Protein AF-U6RQY8-F1 (afdb_monomer_lite)

Sequence (117 aa):
MSILRYRFCLSGRQQESDTDSPCPCLMKTDMEESENIYDFLKDYFWEIESEKDWRKLSLSNLKCSRCLLCAALKLVKKEKDKYGKESVARLATAKSIVSKRYFKYKLLKWFVWMKKS

Secondary structure (DSSP, 8-state):
--TTS------S-----SS------HHHHHHHHSS-HHHHHHHH-TTTT-HHHHTT--HHHHHHHHHHHHHHHHHHHH-TTTS-HHHHHHHHHHHHHHHHHHHHHHHHHHHHHHTT-

Structure (mmCIF, N/CA/C/O backbone):
data_AF-U6RQY8-F1
#
_entry.id   AF-U6RQY8-F1
#
loop_
_atom_site.group_PDB
_atom_site.id
_atom_site.type_symbol
_atom_site.label_atom_id
_atom_site.label_alt_id
_atom_site.label_comp_id
_atom_site.label_asym_id
_atom_site.label_entity_id
_atom_site.label_seq_id
_atom_site.pdbx_PDB_ins_code
_atom_site.Cartn_x
_atom_site.Cartn_y
_atom_site.Cartn_z
_atom_site.occupancy
_atom_site.B_iso_or_equiv
_atom_site.auth_seq_id
_atom_site.auth_comp_id
_atom_site.auth_asym_id
_atom_site.auth_atom_id
_atom_site.pdbx_PDB_model_num
ATOM 1 N N . MET A 1 1 ? -0.052 -21.051 -12.907 1.00 34.19 1 MET A N 1
ATOM 2 C CA . MET A 1 1 ? 0.449 -19.899 -13.691 1.00 34.19 1 MET A CA 1
ATOM 3 C C . MET A 1 1 ? -0.488 -18.730 -13.434 1.00 34.19 1 MET A C 1
ATOM 5 O O . MET A 1 1 ? -1.631 -18.816 -13.848 1.00 34.19 1 MET A O 1
ATOM 9 N N . SER A 1 2 ? -0.053 -17.685 -12.724 1.00 31.69 2 SER A N 1
ATOM 10 C CA . SER A 1 2 ? -0.932 -16.556 -12.365 1.00 31.69 2 SER A CA 1
ATOM 11 C C . SER A 1 2 ? -0.267 -15.231 -12.729 1.00 31.69 2 SER A C 1
ATOM 13 O O . SER A 1 2 ? 0.317 -14.546 -11.893 1.00 31.69 2 SER A O 1
ATOM 15 N N . ILE A 1 3 ? -0.338 -14.891 -14.016 1.00 35.03 3 ILE A N 1
ATOM 16 C CA . ILE A 1 3 ? 0.150 -13.634 -14.607 1.00 35.03 3 ILE A CA 1
ATOM 17 C C . ILE A 1 3 ? -0.962 -12.570 -14.505 1.00 35.03 3 ILE A C 1
ATOM 19 O O . ILE A 1 3 ? -1.357 -11.963 -15.490 1.00 35.03 3 ILE A O 1
ATOM 23 N N . LEU A 1 4 ? -1.525 -12.371 -13.309 1.00 38.53 4 LEU A N 1
ATOM 24 C CA . LEU A 1 4 ? -2.539 -11.328 -13.066 1.00 38.53 4 LEU A CA 1
ATOM 25 C C . LEU A 1 4 ? -2.102 -10.276 -12.040 1.00 38.53 4 LEU A C 1
ATOM 27 O O . LEU A 1 4 ? -2.798 -9.288 -11.845 1.00 38.53 4 LEU A O 1
ATOM 31 N N . ARG A 1 5 ? -0.949 -10.445 -11.383 1.00 48.88 5 ARG A N 1
ATOM 32 C CA . ARG A 1 5 ? -0.718 -9.758 -10.103 1.00 48.88 5 ARG A CA 1
ATOM 33 C C . ARG A 1 5 ? -0.423 -8.262 -10.158 1.00 48.88 5 ARG A C 1
ATOM 35 O O . ARG A 1 5 ? -0.521 -7.629 -9.120 1.00 48.88 5 ARG A O 1
ATOM 42 N N . TYR A 1 6 ? -0.091 -7.661 -11.301 1.00 48.31 6 TYR A N 1
ATOM 43 C CA . TYR A 1 6 ? 0.430 -6.286 -11.282 1.00 48.31 6 TYR A CA 1
ATOM 44 C C . TYR A 1 6 ? -0.095 -5.396 -12.409 1.00 48.31 6 TYR A C 1
ATOM 46 O O . TYR A 1 6 ? 0.676 -4.894 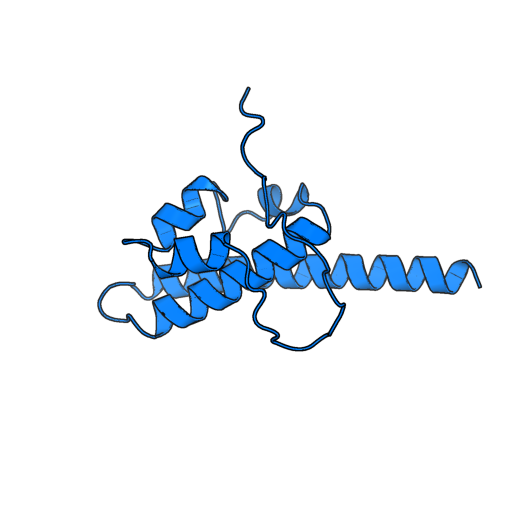-13.226 1.00 48.31 6 TYR A O 1
ATOM 54 N N . ARG A 1 7 ? -1.407 -5.134 -12.424 1.00 46.62 7 ARG A N 1
ATOM 55 C CA . ARG A 1 7 ? -1.976 -4.006 -13.180 1.00 46.62 7 ARG A CA 1
ATOM 56 C C . ARG A 1 7 ? -1.994 -2.757 -12.289 1.00 46.62 7 ARG A C 1
ATOM 58 O O . ARG A 1 7 ? -3.040 -2.301 -11.849 1.00 46.62 7 ARG A O 1
ATOM 65 N N . PHE A 1 8 ? -0.812 -2.229 -11.969 1.00 53.78 8 PHE A N 1
ATOM 66 C CA . PHE A 1 8 ? -0.699 -1.001 -11.179 1.00 53.78 8 PHE A CA 1
ATOM 67 C C . PHE A 1 8 ? -1.027 0.226 -12.027 1.00 53.78 8 PHE A C 1
ATOM 69 O O . PHE A 1 8 ? -0.401 0.441 -13.060 1.00 53.78 8 PHE A O 1
ATOM 76 N N . CYS A 1 9 ? -1.966 1.041 -11.536 1.00 49.53 9 CYS A N 1
ATOM 77 C CA . CYS A 1 9 ? -2.164 2.455 -11.880 1.00 49.53 9 CYS A CA 1
ATOM 78 C C . CYS A 1 9 ? -1.958 2.796 -13.371 1.00 49.53 9 CYS A C 1
ATOM 80 O O . CYS A 1 9 ? -1.037 3.533 -13.724 1.00 49.53 9 CYS A O 1
ATOM 82 N N . LEU A 1 10 ? -2.822 2.281 -14.247 1.00 43.50 10 LEU A N 1
ATOM 83 C CA . LEU A 1 10 ? -2.908 2.740 -15.635 1.00 43.50 10 LEU A CA 1
ATOM 84 C C . LEU A 1 10 ? -3.955 3.856 -15.730 1.00 43.50 10 LEU A C 1
ATOM 86 O O . LEU A 1 10 ? -5.127 3.585 -15.959 1.00 43.50 10 LEU A O 1
ATOM 90 N N . SER A 1 11 ? -3.540 5.109 -15.544 1.00 39.59 11 SER A N 1
ATOM 91 C CA . SER A 1 11 ? -4.227 6.261 -16.141 1.00 39.59 11 SER A CA 1
ATOM 92 C C . SER A 1 11 ? -3.271 7.452 -16.256 1.00 39.59 11 SER A C 1
ATOM 94 O O . SER A 1 11 ? -2.310 7.572 -15.497 1.00 39.59 11 SER A O 1
ATOM 96 N N . GLY A 1 12 ? -3.484 8.250 -17.299 1.00 39.22 12 GLY A N 1
ATOM 97 C CA . GLY A 1 12 ? -2.493 9.053 -18.012 1.00 39.22 12 GLY A CA 1
ATOM 98 C C . GLY A 1 12 ? -1.826 10.192 -17.233 1.00 39.22 12 GLY A C 1
ATOM 99 O O . GLY A 1 12 ? -2.413 10.806 -16.352 1.00 39.22 12 GLY A O 1
ATOM 100 N N . ARG A 1 13 ? -0.598 10.514 -17.668 1.00 37.28 13 ARG A N 1
ATOM 101 C CA . ARG A 1 13 ? 0.254 11.648 -17.250 1.00 37.28 13 ARG A CA 1
ATOM 102 C C . ARG A 1 13 ? 0.704 11.635 -15.783 1.00 37.28 13 ARG A C 1
ATOM 104 O O . ARG A 1 13 ? 0.221 12.375 -14.937 1.00 37.28 13 ARG A O 1
ATOM 111 N N . GLN A 1 14 ? 1.755 10.860 -15.514 1.00 41.59 14 GLN A N 1
ATOM 112 C CA . GLN A 1 14 ? 2.587 11.046 -14.324 1.00 41.59 14 GLN A CA 1
ATOM 113 C C . GLN A 1 14 ? 3.516 12.248 -14.523 1.00 41.59 14 GLN A C 1
ATOM 115 O O . GLN A 1 14 ? 4.529 12.145 -15.209 1.00 41.59 14 GLN A O 1
ATOM 120 N N . GLN A 1 15 ? 3.189 13.376 -13.895 1.00 36.84 15 GLN A N 1
ATOM 121 C CA . GLN A 1 15 ? 4.150 14.453 -13.684 1.00 36.84 15 GLN A CA 1
ATOM 122 C C . GLN A 1 15 ? 5.105 14.029 -12.555 1.00 36.84 15 GLN A C 1
ATOM 124 O O . GLN A 1 15 ? 4.688 13.558 -11.490 1.00 36.84 15 GLN A O 1
ATOM 129 N N . GLU A 1 16 ? 6.406 14.088 -12.824 1.00 39.00 16 GLU A N 1
ATOM 130 C CA . GLU A 1 16 ? 7.452 13.835 -11.839 1.00 39.00 16 GLU A CA 1
ATOM 131 C C . GLU A 1 16 ? 7.545 15.039 -10.896 1.00 39.00 16 GLU A C 1
ATOM 133 O O . GLU A 1 16 ? 8.127 16.059 -11.242 1.00 39.00 16 GLU A O 1
ATOM 138 N N . SER A 1 17 ? 6.972 14.940 -9.696 1.00 31.17 17 SER A N 1
ATOM 139 C CA . SER A 1 17 ? 7.315 15.840 -8.594 1.00 31.17 17 SER A CA 1
ATOM 140 C C . SER A 1 17 ? 7.664 15.028 -7.346 1.00 31.17 17 SER A C 1
ATOM 142 O O . SER A 1 17 ? 7.004 14.041 -7.018 1.00 31.17 17 SER A O 1
ATOM 144 N N . ASP A 1 18 ? 8.740 15.435 -6.669 1.00 37.59 18 ASP A N 1
ATOM 145 C CA . ASP A 1 18 ? 9.306 14.832 -5.449 1.00 37.59 18 ASP A CA 1
ATOM 146 C C . ASP A 1 18 ? 8.511 15.176 -4.168 1.00 37.59 18 ASP A C 1
ATOM 148 O O . ASP A 1 18 ? 9.013 15.075 -3.051 1.00 37.59 18 ASP A O 1
ATOM 152 N N . THR A 1 19 ? 7.247 15.562 -4.310 1.00 39.06 19 THR A N 1
ATOM 153 C CA . THR A 1 19 ? 6.354 15.933 -3.210 1.00 39.06 19 THR A CA 1
ATOM 154 C C . THR A 1 19 ? 5.306 14.852 -2.971 1.00 39.06 19 THR A C 1
ATOM 156 O O . THR A 1 19 ? 5.024 14.045 -3.856 1.00 39.06 19 THR A O 1
ATOM 159 N N . ASP A 1 20 ? 4.736 14.830 -1.762 1.00 46.75 20 ASP A N 1
ATOM 160 C CA . ASP A 1 20 ? 3.544 14.072 -1.346 1.00 46.75 20 ASP A CA 1
ATOM 161 C C . ASP A 1 20 ? 2.298 14.437 -2.190 1.00 46.75 20 ASP A C 1
ATOM 163 O O . ASP A 1 20 ? 1.250 14.809 -1.664 1.00 46.75 20 ASP A O 1
ATOM 167 N N . SER A 1 21 ? 2.397 14.379 -3.519 1.00 43.69 21 SER A N 1
ATOM 168 C CA . SER A 1 21 ? 1.274 14.617 -4.409 1.00 43.69 21 SER A CA 1
ATOM 169 C C . SER A 1 21 ? 0.325 13.416 -4.322 1.00 43.69 21 SER A C 1
ATOM 171 O O . SER A 1 21 ? 0.772 12.257 -4.299 1.00 43.69 21 SER A O 1
ATOM 173 N N . PRO A 1 22 ? -0.990 13.661 -4.209 1.00 45.62 22 PRO A N 1
ATOM 174 C CA . PRO A 1 22 ? -1.972 12.597 -4.220 1.00 45.62 22 PRO A CA 1
ATOM 175 C C . PRO A 1 22 ? -1.909 11.968 -5.604 1.00 45.62 22 PRO A C 1
ATOM 177 O O . PRO A 1 22 ? -2.290 12.599 -6.577 1.00 45.62 22 PRO A O 1
ATOM 180 N N . CYS A 1 23 ? -1.400 10.743 -5.713 1.00 53.38 23 CYS A N 1
ATOM 181 C CA . CYS A 1 23 ? -1.570 9.971 -6.935 1.00 53.38 23 CYS A CA 1
ATOM 182 C C . CYS A 1 23 ? -3.051 9.566 -6.948 1.00 53.38 23 CYS A C 1
ATOM 184 O O . CYS A 1 23 ? -3.431 8.747 -6.103 1.00 53.38 23 CYS A O 1
ATOM 186 N N . PRO A 1 24 ? -3.912 10.159 -7.800 1.00 54.09 24 PRO A N 1
ATOM 187 C CA . PRO A 1 24 ? -5.310 9.776 -7.869 1.00 54.09 24 PRO A CA 1
ATOM 188 C C . PRO A 1 24 ? -5.365 8.517 -8.731 1.00 54.09 24 PRO A C 1
ATOM 190 O O . PRO A 1 24 ? -5.727 8.548 -9.903 1.00 54.09 24 PRO A O 1
ATOM 193 N N . CYS A 1 25 ? -4.857 7.41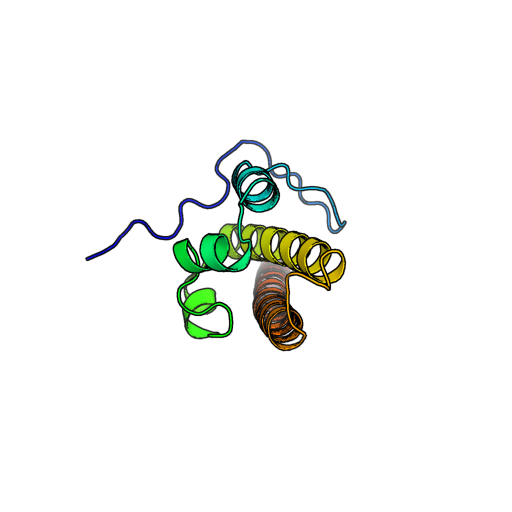3 -8.193 1.00 68.75 25 CYS A N 1
ATOM 194 C CA . CYS A 1 25 ? -5.024 6.125 -8.827 1.00 68.75 25 CYS A CA 1
ATOM 195 C C . CYS A 1 25 ? -6.290 5.480 -8.278 1.00 68.75 25 CYS A C 1
ATOM 197 O O . CYS A 1 25 ? -6.492 5.472 -7.068 1.00 68.75 25 CYS A O 1
ATOM 199 N N . LEU A 1 26 ? -7.111 4.922 -9.173 1.00 74.38 26 LEU A N 1
ATOM 200 C CA . LEU A 1 26 ? -8.334 4.191 -8.817 1.00 74.38 26 LEU A CA 1
ATOM 201 C C . LEU A 1 26 ? -8.063 3.177 -7.700 1.00 74.38 26 LEU A C 1
ATOM 203 O O . LEU A 1 26 ? -8.742 3.179 -6.693 1.00 74.38 26 LEU A O 1
ATOM 207 N N . MET A 1 27 ? -6.935 2.472 -7.785 1.00 81.12 27 MET A N 1
ATOM 208 C CA . MET A 1 27 ? -6.480 1.523 -6.768 1.00 81.12 27 MET A CA 1
ATOM 209 C C . MET A 1 27 ? -6.321 2.112 -5.353 1.00 81.12 27 MET A C 1
ATOM 211 O O . MET A 1 27 ? -6.467 1.393 -4.371 1.00 81.12 27 MET A O 1
ATOM 215 N N . LYS A 1 28 ? -5.979 3.399 -5.218 1.00 83.06 28 LYS A N 1
ATOM 216 C CA . LYS A 1 28 ? -5.928 4.070 -3.914 1.00 83.06 28 LYS A CA 1
ATOM 217 C C . LYS A 1 28 ? -7.339 4.346 -3.396 1.00 83.06 28 LYS A C 1
ATOM 219 O O . LYS A 1 28 ? -7.569 4.137 -2.212 1.00 83.06 28 LYS A O 1
ATOM 224 N N . THR A 1 29 ? -8.241 4.795 -4.265 1.00 82.50 29 THR A N 1
ATOM 225 C CA . THR A 1 29 ? -9.655 5.002 -3.930 1.00 82.50 29 THR A CA 1
ATOM 226 C C . THR A 1 29 ? -10.316 3.680 -3.545 1.00 82.50 29 THR A C 1
ATOM 228 O O . THR A 1 29 ? -10.871 3.592 -2.460 1.00 82.50 29 THR A O 1
ATOM 231 N N . ASP A 1 30 ? -10.126 2.624 -4.340 1.00 85.62 30 ASP A N 1
ATOM 232 C CA . ASP A 1 30 ? -10.642 1.279 -4.060 1.00 85.62 30 ASP A CA 1
ATOM 233 C C . ASP A 1 30 ? -10.147 0.756 -2.698 1.00 85.62 30 ASP A C 1
ATOM 235 O O . ASP A 1 30 ? -10.895 0.142 -1.944 1.00 85.62 30 ASP A O 1
ATOM 239 N N . MET A 1 31 ? -8.885 1.030 -2.346 1.00 89.62 31 MET A N 1
ATOM 240 C CA . MET A 1 31 ? -8.333 0.693 -1.031 1.00 89.62 31 MET A CA 1
ATOM 241 C C . MET A 1 31 ? -8.955 1.530 0.097 1.00 89.62 31 MET A C 1
ATOM 243 O O . MET A 1 31 ? -9.206 1.004 1.177 1.00 89.62 31 MET A O 1
ATOM 247 N N . GLU A 1 32 ? -9.153 2.832 -0.121 1.00 86.44 32 GLU A N 1
ATOM 248 C CA . GLU A 1 32 ? -9.779 3.750 0.843 1.00 86.44 32 GLU A CA 1
ATOM 249 C C . GLU A 1 32 ? -11.246 3.386 1.112 1.00 86.44 32 GLU A C 1
ATOM 251 O O . GLU A 1 32 ? -11.705 3.531 2.242 1.00 86.44 32 GLU A O 1
ATOM 256 N N . GLU A 1 33 ? -11.947 2.873 0.103 1.00 88.38 33 GLU A N 1
ATOM 257 C CA . GLU A 1 33 ? -13.332 2.393 0.185 1.00 88.38 33 GLU A CA 1
ATOM 258 C C . GLU A 1 33 ? -13.434 0.923 0.627 1.00 88.38 33 GLU A C 1
ATOM 260 O O . GLU A 1 33 ? -14.524 0.443 0.944 1.00 88.38 33 GLU A O 1
ATOM 265 N N . SER A 1 34 ? -12.312 0.196 0.675 1.00 88.44 34 SER A N 1
ATOM 266 C CA . SER A 1 34 ? -12.298 -1.211 1.073 1.00 88.44 34 SER A CA 1
ATOM 267 C C . SER A 1 34 ? -12.666 -1.397 2.546 1.00 88.44 34 SER A C 1
ATOM 269 O O . SER A 1 34 ? -12.246 -0.646 3.429 1.00 88.44 34 SER A O 1
ATOM 271 N N . GLU A 1 35 ? -13.401 -2.473 2.833 1.00 88.12 35 GLU A N 1
ATOM 272 C CA . GLU A 1 35 ? -13.754 -2.831 4.207 1.00 88.12 35 GLU A CA 1
ATOM 273 C C . GLU A 1 35 ? -12.507 -3.144 5.047 1.00 88.12 35 GLU A C 1
ATOM 275 O O . GLU A 1 35 ? -12.451 -2.793 6.225 1.00 88.12 35 GLU A O 1
ATOM 280 N N . ASN A 1 36 ? -11.475 -3.750 4.452 1.00 88.62 36 ASN A N 1
ATOM 281 C CA . ASN A 1 36 ? -10.217 -4.054 5.123 1.00 88.62 36 ASN A CA 1
ATOM 282 C C . ASN A 1 36 ? -9.013 -3.769 4.214 1.00 88.62 36 ASN A C 1
ATOM 284 O O . ASN A 1 36 ? -8.740 -4.499 3.261 1.00 88.62 36 ASN A O 1
ATOM 288 N N . ILE A 1 37 ? -8.229 -2.754 4.589 1.00 89.38 37 ILE A N 1
ATOM 289 C CA . ILE A 1 37 ? -7.032 -2.310 3.859 1.00 89.38 37 ILE A CA 1
ATOM 290 C C . ILE A 1 37 ? -6.007 -3.440 3.723 1.00 89.38 37 ILE A C 1
ATOM 292 O O . ILE A 1 37 ? -5.294 -3.528 2.725 1.00 89.38 37 ILE A O 1
ATOM 296 N N . TYR A 1 38 ? -5.900 -4.305 4.731 1.00 83.38 38 TYR A N 1
ATOM 297 C CA . TYR A 1 38 ? -4.940 -5.401 4.715 1.00 83.38 38 TYR A CA 1
ATOM 298 C C . TYR A 1 38 ? -5.311 -6.486 3.721 1.00 83.38 38 TYR A C 1
ATOM 300 O O . TYR A 1 38 ? -4.438 -6.961 2.997 1.00 83.38 38 TYR A O 1
ATOM 308 N N . ASP A 1 39 ? -6.580 -6.877 3.697 1.00 86.50 39 ASP A N 1
ATOM 309 C CA . ASP A 1 39 ? -7.045 -7.910 2.780 1.00 86.50 39 ASP A CA 1
ATOM 310 C C . ASP A 1 39 ? -7.003 -7.391 1.342 1.00 86.50 39 ASP A C 1
ATOM 312 O O . ASP A 1 39 ? -6.441 -8.070 0.486 1.00 86.50 39 ASP A O 1
ATOM 316 N N . PHE A 1 40 ? -7.384 -6.125 1.123 1.00 88.06 40 PHE A N 1
ATOM 317 C CA . PHE A 1 40 ? -7.163 -5.448 -0.156 1.00 88.06 40 PHE A CA 1
ATOM 318 C C . PHE A 1 40 ? -5.694 -5.524 -0.596 1.00 88.06 40 PHE A C 1
ATOM 320 O O . PHE A 1 40 ? -5.388 -5.890 -1.726 1.00 88.06 40 PHE A O 1
ATOM 327 N N . LEU A 1 41 ? -4.741 -5.200 0.286 1.00 85.50 41 LEU A N 1
ATOM 328 C CA . LEU A 1 41 ? -3.321 -5.228 -0.071 1.00 85.50 41 LEU A CA 1
ATOM 329 C C . LEU A 1 41 ? -2.792 -6.643 -0.345 1.00 85.50 41 LEU A C 1
ATOM 331 O O . LEU A 1 41 ? -1.904 -6.776 -1.189 1.00 85.50 41 LEU A O 1
ATOM 335 N N . LYS A 1 42 ? -3.311 -7.684 0.321 1.00 82.19 42 LYS A N 1
ATOM 336 C CA . LYS A 1 42 ? -2.889 -9.081 0.100 1.00 82.19 42 LYS A CA 1
ATOM 337 C C . LYS A 1 42 ? -3.207 -9.579 -1.306 1.00 82.19 42 LYS A C 1
ATOM 339 O O . LYS A 1 42 ? -2.428 -10.364 -1.851 1.00 82.19 42 LYS A O 1
ATOM 344 N N . ASP A 1 43 ? -4.283 -9.085 -1.913 1.00 80.38 43 ASP A N 1
ATOM 345 C CA . ASP A 1 43 ? -4.662 -9.452 -3.282 1.00 80.38 43 ASP A CA 1
ATOM 346 C C . ASP A 1 43 ? -3.592 -9.044 -4.308 1.00 80.38 43 ASP A C 1
ATOM 348 O O . ASP A 1 43 ? -3.374 -9.726 -5.316 1.00 80.38 43 ASP A O 1
ATOM 352 N N . TYR A 1 44 ? -2.854 -7.969 -4.018 1.00 73.38 44 TYR A N 1
ATOM 353 C CA . TYR A 1 44 ? -1.783 -7.452 -4.874 1.00 73.38 44 TYR A CA 1
ATOM 354 C C . TYR A 1 44 ? -0.382 -7.835 -4.382 1.00 73.38 44 TYR A C 1
ATOM 356 O O . TYR A 1 44 ? 0.543 -8.002 -5.181 1.00 73.38 44 TYR A O 1
ATOM 364 N N . PHE A 1 45 ? -0.207 -7.995 -3.072 1.00 74.62 45 PHE A N 1
ATOM 365 C CA . PHE A 1 45 ? 1.070 -8.258 -2.420 1.00 74.62 45 PHE A CA 1
ATOM 366 C C . PHE A 1 45 ? 0.925 -9.430 -1.453 1.00 74.62 45 PHE A C 1
ATOM 368 O O . PHE A 1 45 ? 0.538 -9.258 -0.300 1.00 74.62 45 PHE A O 1
ATOM 375 N N . TRP A 1 46 ? 1.280 -10.622 -1.927 1.00 67.12 46 TRP A N 1
ATOM 376 C CA . TRP A 1 46 ? 1.156 -11.855 -1.150 1.00 67.12 46 TRP A CA 1
ATOM 377 C C . TRP A 1 46 ? 1.871 -11.766 0.209 1.00 67.12 46 TRP A C 1
ATOM 379 O O . TRP A 1 46 ? 1.269 -12.056 1.238 1.00 67.12 46 TRP A O 1
ATOM 389 N N . GLU A 1 47 ? 3.118 -11.281 0.232 1.00 72.62 47 GLU A N 1
ATOM 390 C CA . GLU A 1 47 ? 3.838 -10.951 1.465 1.00 72.62 47 GLU A CA 1
ATOM 391 C C . GLU A 1 47 ? 4.372 -9.514 1.412 1.00 72.62 47 GLU A C 1
ATOM 393 O O . GLU A 1 47 ? 5.483 -9.257 0.946 1.00 72.62 47 GLU A O 1
ATOM 398 N N . ILE A 1 48 ? 3.606 -8.554 1.947 1.00 72.31 48 ILE A N 1
ATOM 399 C CA . ILE A 1 48 ? 3.990 -7.127 1.953 1.00 72.31 48 ILE A CA 1
ATOM 400 C C . ILE A 1 48 ? 5.351 -6.858 2.627 1.00 72.31 48 ILE A C 1
ATOM 402 O O . ILE A 1 48 ? 6.026 -5.877 2.316 1.00 72.31 48 ILE A O 1
ATOM 406 N N . GLU A 1 49 ? 5.785 -7.729 3.535 1.00 69.50 49 GLU A N 1
ATOM 407 C CA . GLU A 1 49 ? 7.047 -7.604 4.278 1.00 69.50 49 GLU A CA 1
ATOM 408 C C . GLU A 1 49 ? 8.230 -8.269 3.565 1.00 69.50 49 GLU A C 1
ATOM 410 O O . GLU A 1 49 ? 9.384 -8.051 3.930 1.00 69.50 49 GLU A O 1
ATOM 415 N N . SER A 1 50 ? 7.965 -9.069 2.532 1.00 73.50 50 SER A N 1
ATOM 416 C CA . SER A 1 50 ? 8.984 -9.846 1.839 1.00 73.50 50 SER A CA 1
ATOM 417 C C . SER A 1 50 ? 9.661 -9.012 0.763 1.00 73.50 50 SER A C 1
ATOM 419 O O . SER A 1 50 ? 9.061 -8.616 -0.235 1.00 73.50 50 SER A O 1
ATOM 421 N N . GLU A 1 51 ? 10.969 -8.785 0.908 1.00 72.56 51 GLU A N 1
ATOM 422 C CA . GLU A 1 51 ? 11.765 -8.062 -0.092 1.00 72.56 51 GLU A CA 1
ATOM 423 C C . GLU A 1 51 ? 11.701 -8.714 -1.488 1.00 72.56 51 GLU A C 1
ATOM 425 O O . GLU A 1 51 ? 11.859 -8.038 -2.507 1.00 72.56 51 GLU A O 1
ATOM 430 N N . LYS A 1 52 ? 11.457 -10.031 -1.551 1.00 71.31 52 LYS A N 1
ATOM 431 C CA . LYS A 1 52 ? 11.441 -10.815 -2.795 1.00 71.31 52 LYS A CA 1
ATOM 432 C C . LYS A 1 52 ? 10.341 -10.377 -3.761 1.00 71.31 52 LYS A C 1
ATOM 434 O O . LYS A 1 52 ? 10.583 -10.377 -4.970 1.00 71.31 52 LYS A O 1
ATOM 439 N N . ASP A 1 53 ? 9.187 -9.959 -3.254 1.00 66.25 53 ASP A N 1
ATOM 440 C CA . ASP A 1 53 ? 8.061 -9.534 -4.092 1.00 66.25 53 ASP A CA 1
ATOM 441 C C . ASP A 1 53 ? 8.313 -8.144 -4.683 1.00 66.25 53 ASP A C 1
ATOM 443 O O . ASP A 1 53 ? 8.182 -7.924 -5.890 1.00 66.25 53 ASP A O 1
ATOM 447 N N . TRP A 1 54 ? 8.858 -7.237 -3.873 1.00 74.44 54 TRP A N 1
ATOM 448 C CA . TRP A 1 54 ? 9.297 -5.912 -4.315 1.00 74.44 54 TRP A CA 1
ATOM 449 C C . TRP A 1 54 ? 10.451 -5.977 -5.320 1.00 74.44 54 TRP A C 1
ATOM 451 O O . TRP A 1 54 ? 10.679 -5.025 -6.078 1.00 74.44 54 TRP A O 1
ATOM 461 N N . ARG A 1 55 ? 11.192 -7.099 -5.350 1.00 72.00 55 ARG A N 1
ATOM 462 C CA . ARG A 1 55 ? 12.348 -7.264 -6.235 1.00 72.00 55 ARG A CA 1
ATOM 463 C C . ARG A 1 55 ? 12.006 -7.313 -7.721 1.00 72.00 55 ARG A C 1
ATOM 465 O O . ARG A 1 55 ? 12.820 -6.897 -8.549 1.00 72.00 55 ARG A O 1
ATOM 472 N N . LYS A 1 56 ? 10.802 -7.777 -8.039 1.00 72.94 56 LYS A N 1
ATOM 473 C CA . LYS A 1 56 ? 10.340 -8.024 -9.409 1.00 72.94 56 LYS A CA 1
ATOM 474 C C . LYS A 1 56 ? 9.615 -6.827 -10.025 1.00 72.94 56 LYS A C 1
ATOM 476 O O . LYS A 1 56 ? 9.319 -6.841 -11.214 1.00 72.94 56 LYS A O 1
ATOM 481 N N . LEU A 1 57 ? 9.328 -5.795 -9.232 1.00 71.94 57 LEU A N 1
ATOM 482 C CA . LEU A 1 57 ? 8.565 -4.638 -9.685 1.00 71.94 57 LEU A CA 1
ATOM 483 C C . LEU A 1 57 ? 9.417 -3.665 -10.508 1.00 71.94 57 LEU A C 1
ATOM 485 O O . LEU A 1 57 ? 10.565 -3.369 -10.165 1.00 71.94 57 LEU A O 1
ATOM 489 N N . SER A 1 58 ? 8.810 -3.124 -11.566 1.00 77.31 58 SER A N 1
ATOM 490 C CA . SER A 1 58 ? 9.338 -1.987 -12.320 1.00 77.31 58 SER A CA 1
ATOM 491 C C . SER A 1 58 ? 9.387 -0.722 -11.452 1.00 77.31 58 SER A C 1
ATOM 493 O O . SER A 1 58 ? 8.738 -0.630 -10.408 1.00 77.31 58 SER A O 1
ATOM 495 N N . LEU A 1 59 ? 10.121 0.301 -11.900 1.00 76.69 59 LEU A N 1
ATOM 496 C CA . LEU A 1 59 ? 10.198 1.581 -11.189 1.00 76.69 59 LEU A CA 1
ATOM 497 C C . LEU A 1 59 ? 8.822 2.253 -11.025 1.00 76.69 59 LEU A C 1
ATOM 499 O O . LEU A 1 59 ? 8.528 2.782 -9.954 1.00 76.69 59 LEU A O 1
ATOM 503 N N . SER A 1 60 ? 7.974 2.204 -12.059 1.00 75.19 60 SER A N 1
ATOM 504 C CA . SER A 1 60 ? 6.605 2.731 -12.001 1.00 75.19 60 SER A CA 1
ATOM 505 C C . SER A 1 60 ? 5.768 1.985 -10.962 1.00 75.19 60 SER A C 1
ATOM 507 O O . SER A 1 60 ? 5.105 2.618 -10.140 1.00 75.19 60 SER A O 1
ATOM 509 N N . ASN A 1 61 ? 5.873 0.655 -10.917 1.00 77.88 61 ASN A N 1
ATOM 510 C CA . ASN A 1 61 ? 5.161 -0.175 -9.947 1.00 77.88 61 ASN A CA 1
ATOM 511 C C . ASN A 1 61 ? 5.672 0.057 -8.519 1.00 77.88 61 ASN A C 1
ATOM 513 O O . ASN A 1 61 ? 4.868 0.115 -7.592 1.00 77.88 61 ASN A O 1
ATOM 517 N N . LEU A 1 62 ? 6.980 0.269 -8.330 1.00 80.31 62 LEU A N 1
ATOM 518 C CA . LEU A 1 62 ? 7.558 0.653 -7.037 1.00 80.31 62 LEU A CA 1
ATOM 519 C C . LEU A 1 62 ? 7.046 2.022 -6.571 1.00 80.31 62 LEU A C 1
ATOM 521 O O . LEU A 1 62 ? 6.694 2.172 -5.402 1.00 80.31 62 LEU A O 1
ATOM 525 N N . LYS A 1 63 ? 6.956 3.008 -7.474 1.00 81.75 63 LYS A N 1
ATOM 526 C CA . LYS A 1 63 ? 6.397 4.336 -7.167 1.00 81.75 63 LYS A CA 1
ATOM 527 C C . LYS A 1 63 ? 4.933 4.232 -6.731 1.00 81.75 63 LYS A C 1
ATOM 529 O O . LYS A 1 63 ? 4.567 4.791 -5.698 1.00 81.75 63 LYS A O 1
ATOM 534 N N . CYS A 1 64 ? 4.122 3.482 -7.478 1.00 79.69 64 CYS A N 1
ATOM 535 C CA . CYS A 1 64 ? 2.703 3.281 -7.171 1.00 79.69 64 CYS A CA 1
ATOM 536 C C . CYS A 1 64 ? 2.514 2.529 -5.850 1.00 79.69 64 CYS A C 1
ATOM 538 O O . CYS A 1 64 ? 1.770 2.984 -4.986 1.00 79.69 64 CYS A O 1
ATOM 540 N N . SER A 1 65 ? 3.266 1.446 -5.644 1.00 82.75 65 SER A N 1
ATOM 541 C CA . SER A 1 65 ? 3.249 0.676 -4.396 1.00 82.75 65 SER A CA 1
ATOM 542 C C . SER A 1 65 ? 3.629 1.535 -3.192 1.00 82.75 65 SER A C 1
ATOM 544 O O . SER A 1 65 ? 2.978 1.478 -2.154 1.00 82.75 65 SER A O 1
ATOM 546 N N . ARG A 1 66 ? 4.652 2.391 -3.329 1.00 84.62 66 ARG A N 1
ATOM 547 C CA . ARG A 1 66 ? 5.039 3.343 -2.279 1.00 84.62 66 ARG A CA 1
ATOM 548 C C . ARG A 1 66 ? 3.898 4.301 -1.943 1.00 84.62 66 ARG A C 1
ATOM 550 O O . ARG A 1 66 ? 3.669 4.567 -0.767 1.00 84.62 66 ARG A O 1
ATOM 557 N N . CYS A 1 67 ? 3.212 4.831 -2.956 1.00 84.06 67 CYS A N 1
ATOM 558 C CA . CYS A 1 67 ? 2.075 5.731 -2.762 1.00 84.06 67 CYS A CA 1
ATOM 559 C C . CYS A 1 67 ? 0.936 5.032 -2.008 1.00 84.06 67 CYS A C 1
ATOM 561 O O . CYS A 1 67 ? 0.468 5.547 -0.992 1.00 84.06 67 CYS A O 1
ATOM 563 N N . LEU A 1 68 ? 0.573 3.827 -2.449 1.00 86.31 68 LEU A N 1
ATOM 564 C CA . LEU A 1 68 ? -0.490 3.028 -1.849 1.00 86.31 68 LEU A CA 1
ATOM 565 C C . LEU A 1 68 ? -0.181 2.677 -0.386 1.00 86.31 68 LEU A C 1
ATOM 567 O O . LEU A 1 68 ? -0.990 2.949 0.495 1.00 86.31 68 LEU A O 1
ATOM 571 N N . LEU A 1 69 ? 1.034 2.198 -0.094 1.00 89.12 69 LEU A N 1
ATOM 572 C CA . LEU A 1 69 ? 1.476 1.895 1.275 1.00 89.12 69 LEU A CA 1
ATOM 573 C C . LEU A 1 69 ? 1.523 3.142 2.172 1.00 89.12 69 LEU A C 1
ATOM 575 O O . LEU A 1 69 ? 1.257 3.057 3.370 1.00 89.12 69 LEU A O 1
ATOM 579 N N . CYS A 1 70 ? 1.852 4.316 1.622 1.00 88.69 70 CYS A N 1
ATOM 580 C CA . CYS A 1 70 ? 1.777 5.576 2.361 1.00 88.69 70 CYS A CA 1
ATOM 581 C C . CYS A 1 70 ? 0.337 5.939 2.742 1.00 88.69 70 CYS A C 1
ATOM 583 O O . CYS A 1 70 ? 0.122 6.395 3.866 1.00 88.69 70 CYS A O 1
ATOM 585 N N . ALA A 1 71 ? -0.620 5.765 1.828 1.00 88.56 71 ALA A N 1
ATOM 586 C CA . ALA A 1 71 ? -2.035 6.007 2.094 1.00 88.56 71 ALA A CA 1
ATOM 587 C C . ALA A 1 71 ? -2.587 4.990 3.107 1.00 88.56 71 ALA A C 1
ATOM 589 O O . ALA A 1 71 ? -3.113 5.401 4.140 1.00 88.56 71 ALA A O 1
ATOM 590 N N . ALA A 1 72 ? -2.323 3.696 2.900 1.00 89.94 72 ALA A N 1
ATOM 5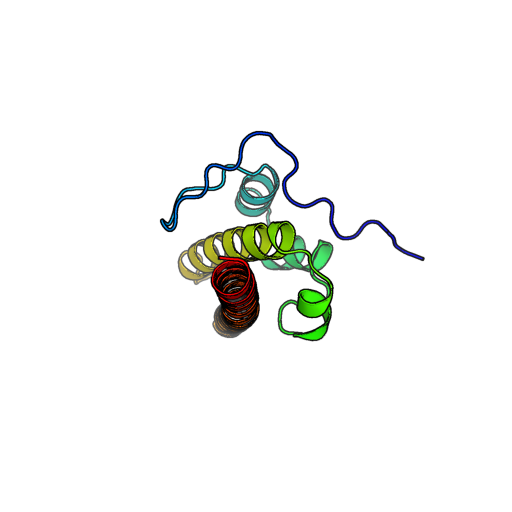91 C CA . ALA A 1 72 ? -2.686 2.620 3.821 1.00 89.94 72 ALA A CA 1
ATOM 592 C C . ALA A 1 72 ? -2.197 2.913 5.242 1.00 89.94 72 ALA A C 1
ATOM 594 O O . ALA A 1 72 ? -2.979 2.914 6.187 1.00 89.94 72 ALA A O 1
ATOM 595 N N . LEU A 1 73 ? -0.913 3.265 5.393 1.00 90.56 73 LEU A N 1
ATOM 596 C CA . LEU A 1 73 ? -0.321 3.567 6.695 1.00 90.56 73 LEU A CA 1
ATOM 597 C C . LEU A 1 73 ? -0.978 4.777 7.384 1.00 90.56 73 LEU A C 1
ATOM 599 O O . LEU A 1 73 ? -1.026 4.821 8.612 1.00 90.56 73 LEU A O 1
ATOM 603 N N . LYS A 1 74 ? -1.457 5.774 6.628 1.00 89.69 74 LYS A N 1
ATOM 604 C CA . LYS A 1 74 ? -2.179 6.927 7.193 1.00 89.69 74 LYS A CA 1
ATOM 605 C C . LYS A 1 74 ? -3.562 6.520 7.708 1.00 89.69 74 LYS A C 1
ATOM 607 O O . LYS A 1 74 ? -3.943 6.979 8.780 1.00 89.69 74 LYS A O 1
ATOM 612 N N . LEU A 1 75 ? -4.275 5.667 6.976 1.00 89.88 75 LEU A N 1
ATOM 613 C CA . LEU A 1 75 ? -5.617 5.199 7.333 1.00 89.88 75 LEU A CA 1
ATOM 614 C C . LEU A 1 75 ? -5.585 4.271 8.551 1.00 89.88 75 LEU A C 1
ATOM 616 O O . LEU A 1 75 ? -6.212 4.573 9.562 1.00 89.88 75 LEU A O 1
ATOM 620 N N . VAL A 1 76 ? -4.742 3.231 8.533 1.00 90.25 76 VAL A N 1
ATOM 621 C CA . VAL A 1 76 ? -4.642 2.278 9.659 1.00 90.25 76 VAL A CA 1
ATOM 622 C C . VAL A 1 76 ? -4.195 2.942 10.965 1.00 90.25 76 VAL A C 1
ATOM 624 O O . VAL A 1 76 ? -4.526 2.477 12.046 1.00 90.25 76 VAL A O 1
ATOM 627 N N . LYS A 1 77 ? -3.438 4.048 10.891 1.00 88.00 77 LYS A N 1
ATOM 628 C CA . LYS A 1 77 ? -3.043 4.831 12.074 1.00 88.00 77 LYS A CA 1
ATOM 629 C C . LYS A 1 77 ? -4.180 5.681 12.640 1.00 88.00 77 LYS A C 1
ATOM 631 O O . LYS A 1 77 ? -4.130 6.009 13.826 1.00 88.00 77 LYS A O 1
ATOM 636 N N . LYS A 1 78 ? -5.137 6.088 11.801 1.00 88.25 78 LYS A N 1
ATOM 637 C CA . LYS A 1 78 ? -6.345 6.806 12.227 1.00 88.25 78 LYS A CA 1
ATOM 638 C C . LYS A 1 78 ? -7.350 5.839 12.851 1.00 88.25 78 LYS A C 1
ATOM 640 O O . LYS A 1 78 ? -7.895 6.143 13.903 1.00 88.25 78 LYS A O 1
ATOM 645 N N . GLU A 1 79 ? -7.522 4.662 12.259 1.00 86.62 79 GLU A N 1
ATOM 646 C CA . GLU A 1 79 ? -8.456 3.621 12.708 1.00 86.62 79 GLU A CA 1
ATOM 647 C C . GLU A 1 79 ? -7.825 2.678 13.752 1.00 86.62 79 GLU A C 1
ATOM 649 O O . GLU A 1 79 ? -7.703 1.469 13.541 1.00 86.62 79 GLU A O 1
ATOM 654 N N . LYS A 1 80 ? -7.400 3.232 14.897 1.00 74.88 80 LYS A N 1
ATOM 655 C CA . LYS A 1 80 ? -6.683 2.478 15.948 1.00 74.88 80 LYS A CA 1
ATOM 656 C C . LYS A 1 80 ? -7.480 1.313 16.544 1.00 74.88 80 LYS A C 1
ATOM 658 O O . LYS A 1 80 ? -6.868 0.344 16.979 1.00 74.88 80 LYS A O 1
ATOM 663 N N . ASP A 1 81 ? -8.807 1.411 16.557 1.00 81.19 81 ASP A N 1
ATOM 664 C CA . ASP A 1 81 ? -9.686 0.384 17.130 1.00 81.19 81 ASP A CA 1
ATOM 665 C C . ASP A 1 81 ? -9.857 -0.823 16.193 1.00 81.19 81 ASP A C 1
ATOM 667 O O . ASP A 1 81 ? -10.131 -1.931 16.644 1.00 81.19 81 ASP A O 1
ATOM 671 N N . LYS A 1 82 ? -9.648 -0.620 14.886 1.00 85.94 82 LYS A N 1
ATOM 672 C CA . LYS A 1 82 ? -9.792 -1.651 13.848 1.00 85.94 82 LYS A CA 1
ATOM 673 C C . LYS A 1 82 ? -8.474 -2.353 13.529 1.00 85.94 82 LYS A C 1
ATOM 675 O O . LYS A 1 82 ? -8.463 -3.540 13.215 1.00 85.94 82 LYS A O 1
ATOM 680 N N . TYR A 1 83 ? -7.353 -1.633 13.608 1.00 85.56 83 TYR A N 1
ATOM 681 C CA . TYR A 1 83 ? -6.036 -2.158 13.253 1.00 85.56 83 TYR A CA 1
ATOM 682 C C . TYR A 1 83 ? -5.083 -2.173 14.451 1.00 85.56 83 TYR A C 1
ATOM 684 O O . TYR A 1 83 ? -4.740 -1.140 15.023 1.00 85.56 83 TYR A O 1
ATOM 692 N N . GLY A 1 84 ? -4.581 -3.364 14.788 1.00 85.81 84 GLY A N 1
ATOM 693 C CA . GLY A 1 84 ? -3.609 -3.548 15.864 1.00 85.81 84 GLY A CA 1
ATOM 694 C C . GLY A 1 84 ? -2.224 -2.957 15.567 1.00 85.81 84 GLY A C 1
ATOM 695 O O . GLY A 1 84 ? -1.857 -2.667 14.424 1.00 85.81 84 GLY A O 1
ATOM 696 N N . LYS A 1 85 ? -1.398 -2.830 16.616 1.00 87.12 85 LYS A N 1
ATOM 697 C CA . LYS A 1 85 ? -0.012 -2.323 16.515 1.00 87.12 85 LYS A CA 1
ATOM 698 C C . LYS A 1 85 ? 0.842 -3.126 15.530 1.00 87.12 85 LYS A C 1
ATOM 700 O O . LYS A 1 85 ? 1.667 -2.542 14.830 1.00 87.12 85 LYS A O 1
ATOM 705 N N . GLU A 1 86 ? 0.620 -4.436 15.460 1.00 86.44 86 GLU A N 1
ATOM 706 C CA . GLU A 1 86 ? 1.293 -5.321 14.510 1.00 86.44 86 GLU A CA 1
ATOM 707 C C . GLU A 1 86 ? 0.994 -4.891 13.069 1.00 86.44 86 GLU A C 1
ATOM 709 O O . GLU A 1 86 ? 1.911 -4.582 12.315 1.00 86.44 86 GLU A O 1
ATOM 714 N N . SER A 1 87 ? -0.279 -4.718 12.716 1.00 83.38 87 SER A N 1
ATOM 715 C CA . SER A 1 87 ? -0.717 -4.225 11.407 1.00 83.38 87 SER A CA 1
ATOM 716 C C . SER A 1 87 ? -0.101 -2.864 11.044 1.00 83.38 87 SER A C 1
ATOM 718 O O . SER A 1 87 ? 0.239 -2.598 9.892 1.00 83.38 87 SER A O 1
ATOM 720 N N . VAL A 1 88 ? 0.123 -1.975 12.006 1.00 87.94 88 VAL A N 1
ATOM 721 C CA . VAL A 1 88 ? 0.832 -0.717 11.720 1.00 87.94 88 VAL A CA 1
ATOM 722 C C . VAL A 1 88 ? 2.318 -0.966 11.427 1.00 87.94 88 VAL A C 1
ATOM 724 O O . VAL A 1 88 ? 2.873 -0.371 10.498 1.00 87.94 88 VAL A O 1
ATOM 727 N N . ALA A 1 89 ? 2.965 -1.847 12.194 1.00 88.94 89 ALA A N 1
ATOM 728 C CA . ALA A 1 89 ? 4.381 -2.172 12.044 1.00 88.94 89 ALA A CA 1
ATOM 729 C C . ALA A 1 89 ? 4.682 -2.854 10.702 1.00 88.94 89 ALA A C 1
ATOM 731 O O . ALA A 1 89 ? 5.597 -2.423 9.998 1.00 88.94 89 ALA A O 1
ATOM 732 N N . ARG A 1 90 ? 3.877 -3.841 10.295 1.00 87.25 90 ARG A N 1
ATOM 733 C CA . ARG A 1 90 ? 4.079 -4.574 9.032 1.00 87.25 90 ARG A CA 1
ATOM 734 C C . ARG A 1 90 ? 3.972 -3.643 7.812 1.00 87.25 90 ARG A C 1
ATOM 736 O O . ARG A 1 90 ? 4.831 -3.663 6.927 1.00 87.25 90 ARG A O 1
ATOM 743 N N . LEU A 1 91 ? 3.004 -2.717 7.805 1.00 88.19 91 LEU A N 1
ATOM 744 C CA . LEU A 1 91 ? 2.883 -1.679 6.767 1.00 88.19 91 LEU A CA 1
ATOM 745 C C . LEU A 1 91 ? 4.062 -0.697 6.763 1.00 88.19 91 LEU A C 1
ATOM 747 O O . LEU A 1 91 ? 4.529 -0.282 5.698 1.00 88.19 91 LEU A O 1
ATOM 751 N N . ALA A 1 92 ? 4.565 -0.319 7.941 1.00 89.06 92 ALA A N 1
ATOM 752 C CA . ALA A 1 92 ? 5.744 0.536 8.047 1.00 89.06 92 ALA A CA 1
ATOM 753 C C . ALA A 1 92 ? 7.000 -0.158 7.486 1.00 89.06 92 ALA A C 1
ATOM 755 O O . ALA A 1 92 ? 7.769 0.470 6.750 1.00 89.06 92 ALA A O 1
ATOM 756 N N . THR A 1 93 ? 7.170 -1.454 7.763 1.00 90.06 93 THR A N 1
ATOM 757 C CA . THR A 1 93 ? 8.239 -2.294 7.205 1.00 90.06 93 THR A CA 1
ATOM 758 C C . THR A 1 93 ? 8.144 -2.367 5.684 1.00 90.06 93 THR A C 1
ATOM 760 O O . THR A 1 93 ? 9.112 -2.028 4.997 1.00 90.06 93 THR A O 1
ATOM 763 N N . ALA A 1 94 ? 6.966 -2.693 5.146 1.00 87.81 94 ALA A N 1
ATOM 764 C CA . ALA A 1 94 ? 6.716 -2.732 3.706 1.00 87.81 94 ALA A CA 1
ATOM 765 C C . ALA A 1 94 ? 7.072 -1.396 3.029 1.00 87.81 94 ALA A C 1
ATOM 767 O O . ALA A 1 94 ? 7.843 -1.347 2.065 1.00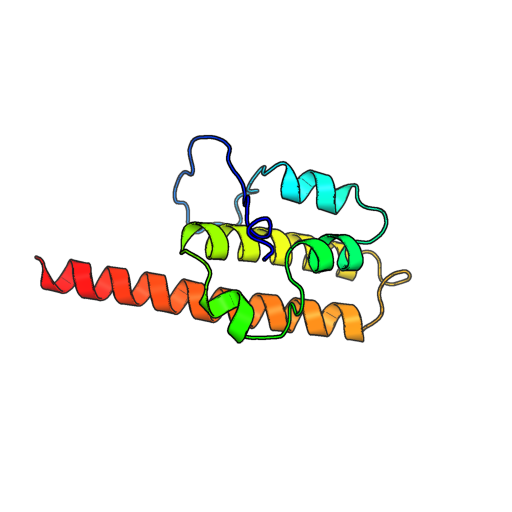 87.81 94 ALA A O 1
ATOM 768 N N . LYS A 1 95 ? 6.599 -0.273 3.590 1.00 89.31 95 LYS A N 1
ATOM 769 C CA . LYS A 1 95 ? 6.923 1.074 3.096 1.00 89.31 95 LYS A CA 1
ATOM 770 C C . LYS A 1 95 ? 8.431 1.345 3.104 1.00 89.31 95 LYS A C 1
ATOM 772 O O . LYS A 1 95 ? 8.942 1.958 2.160 1.00 89.31 95 LYS A O 1
ATOM 777 N N . SER A 1 96 ? 9.137 0.929 4.156 1.00 88.62 96 SER A N 1
ATOM 778 C CA . SER A 1 96 ? 10.590 1.098 4.284 1.00 88.62 96 SER A CA 1
ATOM 779 C C . SER A 1 96 ? 11.337 0.331 3.193 1.00 88.62 96 SER A C 1
ATOM 781 O O . SER A 1 96 ? 12.183 0.908 2.504 1.00 88.62 96 SER A O 1
ATOM 783 N N . ILE A 1 97 ? 10.963 -0.931 2.961 1.00 87.12 97 ILE A N 1
ATOM 784 C CA . ILE A 1 97 ? 11.542 -1.778 1.912 1.00 87.12 97 ILE A CA 1
ATOM 785 C C . ILE A 1 97 ? 11.355 -1.137 0.533 1.00 87.12 97 ILE A C 1
ATOM 787 O O . ILE A 1 97 ? 12.332 -0.916 -0.189 1.00 87.12 97 ILE A O 1
ATOM 791 N N . VAL A 1 98 ? 10.117 -0.769 0.187 1.00 86.12 98 VAL A N 1
ATOM 792 C CA . VAL A 1 98 ? 9.807 -0.156 -1.113 1.00 86.12 98 VAL A CA 1
ATOM 793 C C . VAL A 1 98 ? 10.540 1.173 -1.290 1.00 86.12 98 VAL A C 1
ATOM 795 O O . VAL A 1 98 ? 11.092 1.432 -2.359 1.00 86.12 98 VAL A O 1
ATOM 798 N N . SER A 1 99 ? 10.608 2.002 -0.243 1.00 85.62 99 SER A N 1
ATOM 799 C CA . SER A 1 99 ? 11.288 3.303 -0.301 1.00 85.62 99 SER A CA 1
ATOM 800 C C . SER A 1 99 ? 12.795 3.158 -0.514 1.00 85.62 99 SER A C 1
ATOM 802 O O . SER A 1 99 ? 13.343 3.826 -1.391 1.00 85.62 99 SER A O 1
ATOM 804 N N . LYS A 1 100 ? 13.459 2.249 0.217 1.00 86.88 100 LYS A N 1
ATOM 805 C CA . LYS A 1 10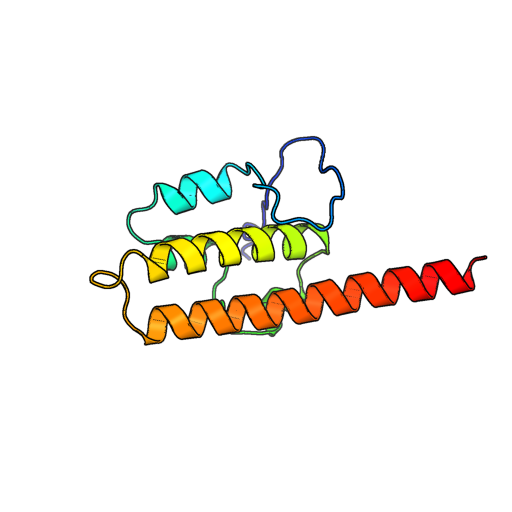0 ? 14.886 1.941 0.015 1.00 86.88 100 LYS A CA 1
ATOM 806 C C . LYS A 1 100 ? 15.151 1.503 -1.421 1.00 86.88 100 LYS A C 1
ATOM 808 O O . LYS A 1 100 ? 16.111 1.952 -2.048 1.00 86.88 100 LYS A O 1
ATOM 813 N N . ARG A 1 101 ? 14.277 0.656 -1.968 1.00 83.31 101 ARG A N 1
ATOM 814 C CA . ARG A 1 101 ? 14.429 0.166 -3.337 1.00 83.31 101 ARG A CA 1
ATOM 815 C C . ARG A 1 101 ? 14.226 1.257 -4.375 1.00 83.31 101 ARG A C 1
ATOM 817 O O . ARG A 1 101 ? 15.059 1.403 -5.265 1.00 83.31 101 ARG A O 1
ATOM 824 N N . TYR A 1 102 ? 13.156 2.034 -4.244 1.00 82.44 102 TYR A N 1
ATOM 825 C CA . TYR A 1 102 ? 12.875 3.166 -5.121 1.00 82.44 102 TYR A CA 1
ATOM 826 C C . TYR A 1 102 ? 14.055 4.149 -5.154 1.00 82.44 102 TYR A C 1
ATOM 828 O O . TYR A 1 102 ? 14.504 4.540 -6.231 1.00 82.44 102 TYR A O 1
ATOM 836 N N . PHE A 1 103 ? 14.628 4.462 -3.987 1.00 82.31 103 PHE A N 1
ATOM 837 C CA . PHE A 1 103 ? 15.802 5.326 -3.877 1.00 82.31 103 PHE A CA 1
ATOM 838 C C . PHE A 1 103 ? 17.038 4.729 -4.565 1.00 82.31 103 PHE A C 1
ATOM 840 O O . PHE A 1 103 ? 17.693 5.416 -5.347 1.00 82.31 103 PHE A O 1
ATOM 847 N N . LYS A 1 104 ? 17.315 3.431 -4.367 1.00 82.69 104 LYS A N 1
ATOM 848 C CA . LYS A 1 104 ? 18.418 2.733 -5.050 1.00 82.69 104 LYS A CA 1
ATOM 849 C C . LYS A 1 104 ? 18.282 2.793 -6.575 1.00 82.69 104 LYS A C 1
ATOM 851 O O . LYS A 1 104 ? 19.268 3.055 -7.257 1.00 82.69 104 LYS A O 1
ATOM 856 N N . TYR A 1 105 ? 17.080 2.593 -7.118 1.00 75.94 105 TYR A N 1
ATOM 857 C CA . TYR A 1 105 ? 16.848 2.729 -8.560 1.00 75.94 105 TYR A CA 1
ATOM 858 C C . TYR A 1 105 ? 17.026 4.170 -9.055 1.00 75.94 105 TYR A C 1
ATOM 860 O O . TYR A 1 105 ? 17.628 4.362 -10.112 1.00 75.94 105 TYR A O 1
ATOM 868 N N . LYS A 1 106 ? 16.537 5.174 -8.309 1.00 75.06 106 LYS A N 1
ATOM 869 C CA . LYS A 1 106 ? 16.707 6.598 -8.655 1.00 75.06 106 LYS A CA 1
ATOM 870 C C . LYS A 1 106 ? 18.195 6.974 -8.697 1.00 75.06 106 LYS A C 1
ATOM 872 O O . LYS A 1 106 ? 18.637 7.571 -9.674 1.00 75.06 106 LYS A O 1
ATOM 877 N N . LEU A 1 107 ? 18.973 6.533 -7.703 1.00 80.38 107 LEU A N 1
ATOM 878 C CA . LEU A 1 107 ? 20.427 6.721 -7.661 1.00 80.38 107 LEU A CA 1
ATOM 879 C C . LEU A 1 107 ? 21.143 6.037 -8.829 1.00 80.38 107 LEU A C 1
ATOM 881 O O . LEU A 1 107 ? 21.949 6.672 -9.498 1.00 80.38 107 LEU A O 1
ATOM 885 N N . LEU A 1 108 ? 20.842 4.765 -9.113 1.00 76.81 108 LEU A N 1
ATOM 886 C CA . LEU A 1 108 ? 21.467 4.043 -10.229 1.00 76.81 108 LEU A CA 1
ATOM 887 C C . LEU A 1 108 ? 21.205 4.731 -11.574 1.00 76.81 108 LEU A C 1
ATOM 889 O O . LEU A 1 108 ? 22.128 4.880 -12.370 1.00 76.81 108 LEU A O 1
ATOM 893 N N . LYS A 1 109 ? 19.972 5.197 -11.818 1.00 71.81 109 LYS A N 1
ATOM 894 C CA . LYS A 1 109 ? 19.647 5.980 -13.020 1.00 71.81 109 LYS A CA 1
ATOM 895 C C . LYS A 1 109 ? 20.466 7.269 -13.100 1.00 71.81 109 LYS A C 1
ATOM 897 O O . LYS A 1 109 ? 20.978 7.580 -14.170 1.00 71.81 109 LYS A O 1
ATOM 902 N N . TRP A 1 110 ? 20.600 7.988 -11.986 1.00 73.56 110 TRP A N 1
ATOM 903 C CA . TRP A 1 110 ? 21.377 9.225 -11.919 1.00 73.56 110 TRP A CA 1
ATOM 904 C C . TRP A 1 110 ? 22.866 8.987 -12.216 1.00 73.56 110 TRP A C 1
ATOM 906 O O . TRP A 1 110 ? 23.432 9.673 -13.061 1.00 73.56 110 TRP A O 1
ATOM 916 N N . PHE A 1 111 ? 23.476 7.951 -11.630 1.00 73.19 111 PHE A N 1
ATOM 917 C CA . PHE A 1 111 ? 24.865 7.570 -11.925 1.00 73.19 111 PHE A CA 1
ATOM 918 C C . PHE A 1 111 ? 25.082 7.173 -13.391 1.00 73.19 111 PHE A C 1
ATOM 920 O O . PHE A 1 111 ? 26.097 7.533 -13.983 1.00 73.19 111 PHE A O 1
ATOM 927 N N . VAL A 1 112 ? 24.143 6.434 -13.989 1.00 73.31 112 VAL A N 1
ATOM 928 C CA . VAL A 1 112 ? 24.214 6.063 -15.412 1.00 73.31 112 VAL A CA 1
ATOM 929 C C . VAL A 1 112 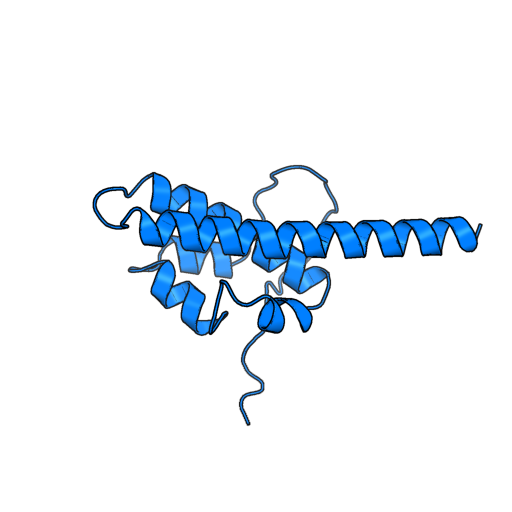? 24.093 7.293 -16.313 1.00 73.31 112 VAL A C 1
ATOM 931 O O . VAL A 1 112 ? 24.797 7.374 -17.315 1.00 73.31 112 VAL A O 1
ATOM 934 N N . TRP A 1 113 ? 23.231 8.248 -15.960 1.00 71.06 113 TRP A N 1
ATOM 935 C CA . TRP A 1 113 ? 23.083 9.506 -16.691 1.00 71.06 113 TRP A CA 1
ATOM 936 C C . TRP A 1 113 ? 24.352 10.369 -16.610 1.00 71.06 113 TRP A C 1
ATOM 938 O O . TRP A 1 113 ? 24.851 10.792 -17.646 1.00 71.06 113 TRP A O 1
ATOM 948 N N . MET A 1 114 ? 24.939 10.517 -15.417 1.00 61.44 114 MET A N 1
ATOM 949 C CA . MET A 1 114 ? 26.199 11.248 -15.200 1.00 61.44 114 MET A CA 1
ATOM 950 C C . MET A 1 114 ? 27.382 10.669 -15.992 1.00 61.44 114 MET A C 1
ATOM 952 O O . MET A 1 114 ? 28.266 11.412 -16.386 1.00 61.44 114 MET A O 1
ATOM 956 N N . LYS A 1 115 ? 27.414 9.351 -16.234 1.00 67.75 115 LYS A N 1
ATOM 957 C CA . LYS A 1 115 ? 28.460 8.697 -17.047 1.00 67.75 115 LYS A CA 1
ATOM 958 C C . LYS A 1 115 ? 28.260 8.822 -18.561 1.00 67.75 115 LYS A C 1
ATOM 960 O O . LYS A 1 115 ? 29.138 8.413 -19.314 1.00 67.75 115 LYS A O 1
ATOM 965 N N . LYS A 1 116 ? 27.088 9.279 -19.005 1.00 59.44 116 LYS A N 1
ATOM 966 C CA . LYS A 1 116 ? 26.741 9.450 -20.424 1.00 59.44 116 LYS A CA 1
ATOM 967 C C . LYS A 1 116 ? 26.943 10.884 -20.922 1.00 59.44 116 LYS A C 1
ATOM 969 O O . LYS A 1 116 ? 26.746 11.110 -22.114 1.00 59.44 116 LYS A O 1
ATOM 974 N N . SER A 1 117 ? 27.269 11.807 -20.019 1.00 49.91 117 SER A N 1
ATOM 975 C CA . SER A 1 117 ? 27.557 13.214 -20.292 1.00 49.91 117 SER A CA 1
ATOM 976 C C . SER A 1 117 ? 29.049 13.486 -20.183 1.00 49.91 117 SER A C 1
ATOM 978 O O . SER A 1 117 ? 29.453 14.507 -20.773 1.00 49.91 117 SER A O 1
#

pLDDT: mean 72.99, std 17.45, range [31.17, 90.56]

Radius of gyration: 15.14 Å; chains: 1; bounding box: 42×36×38 Å

Foldseek 3Di:
DDPPQDPFAPDDDDDDDPDLDQPPGVLLVCLVPDPDNVVSVCSNPVQLLDLVRLVPDDLVRLVRQLNSLVSSLVVLVVPPVVHDPVNNVSSVNSNVSSVVVNVVVVVVVVVVVVVVD